Protein AF-A0A9N9JYK5-F1 (afdb_monomer_lite)

pLDDT: mean 7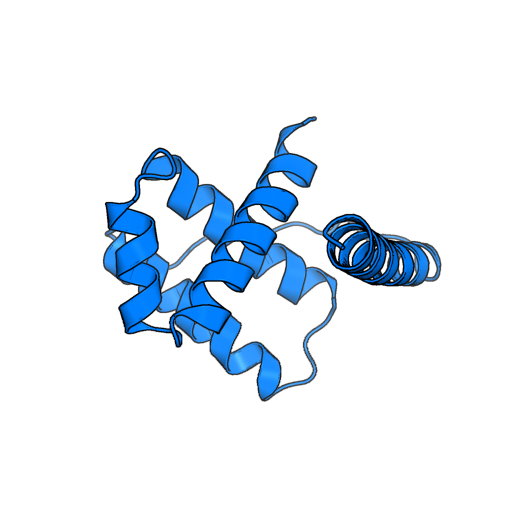1.63, std 19.26, range [36.34, 93.19]

Organism: NCBI:txid60492

Structure (mmCIF, N/CA/C/O backbone):
data_AF-A0A9N9JYK5-F1
#
_entry.id   AF-A0A9N9JYK5-F1
#
loop_
_atom_site.group_PDB
_atom_site.id
_atom_site.type_symbol
_atom_site.label_atom_id
_atom_site.label_alt_id
_atom_site.label_comp_id
_atom_s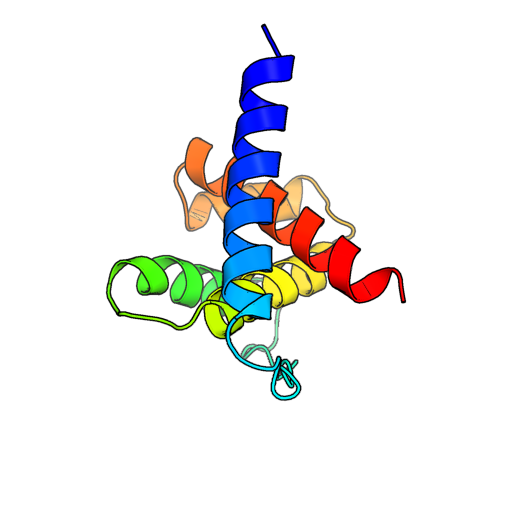ite.label_asym_id
_atom_site.label_entity_id
_atom_site.label_seq_id
_atom_site.pdbx_PDB_ins_code
_atom_site.Cartn_x
_atom_site.Cartn_y
_atom_site.Cartn_z
_atom_site.occupancy
_atom_site.B_iso_or_equiv
_atom_site.auth_seq_id
_atom_site.auth_comp_id
_atom_site.auth_asym_id
_atom_site.auth_atom_id
_atom_site.pdbx_PDB_model_num
ATOM 1 N N . GLN A 1 1 ? 15.977 22.522 1.283 1.00 42.31 1 GLN A N 1
ATOM 2 C CA . GLN A 1 1 ? 16.199 21.188 1.903 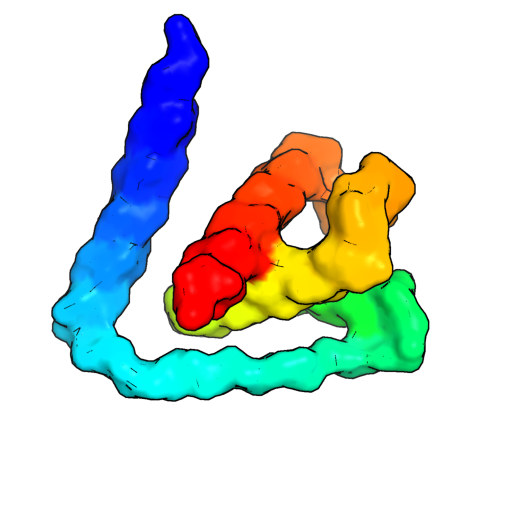1.00 42.31 1 GLN A CA 1
ATOM 3 C C . GLN A 1 1 ? 15.177 20.125 1.464 1.00 42.31 1 GLN A C 1
ATOM 5 O O . GLN A 1 1 ? 15.444 18.948 1.650 1.00 42.31 1 GLN A O 1
ATOM 10 N N . SER A 1 2 ? 14.064 20.498 0.821 1.00 44.69 2 SER A N 1
ATOM 11 C CA . SER A 1 2 ? 12.994 19.595 0.347 1.00 44.69 2 SER A CA 1
ATOM 12 C C . SER A 1 2 ? 13.225 18.991 -1.050 1.00 44.69 2 SER A C 1
ATOM 14 O O . SER A 1 2 ? 12.604 17.991 -1.398 1.00 44.69 2 SER A O 1
ATOM 16 N N . GLU A 1 3 ? 14.116 19.580 -1.853 1.00 40.03 3 GLU A N 1
ATOM 17 C CA . GLU A 1 3 ? 14.401 19.139 -3.230 1.00 40.03 3 GLU A CA 1
ATOM 18 C C . GLU A 1 3 ? 15.177 17.813 -3.281 1.00 40.03 3 GLU A C 1
ATOM 20 O O . GLU A 1 3 ? 15.020 17.041 -4.219 1.00 40.03 3 GLU A O 1
ATOM 25 N N . ASN A 1 4 ? 15.929 17.476 -2.228 1.00 50.72 4 ASN A N 1
ATOM 26 C CA . ASN A 1 4 ? 16.810 16.303 -2.208 1.00 50.72 4 ASN A CA 1
ATOM 27 C C . ASN A 1 4 ? 16.042 14.969 -2.041 1.00 50.72 4 ASN A C 1
ATOM 29 O O . ASN A 1 4 ? 16.388 13.962 -2.652 1.00 50.72 4 ASN A O 1
ATOM 33 N N . GLU A 1 5 ? 14.934 14.962 -1.286 1.00 40.03 5 GLU A N 1
ATOM 34 C CA . GLU A 1 5 ? 14.089 13.764 -1.117 1.00 40.03 5 GLU A CA 1
ATOM 35 C C . GLU A 1 5 ? 13.211 13.488 -2.347 1.00 40.03 5 GLU A C 1
ATOM 37 O O . GLU A 1 5 ? 12.985 12.334 -2.717 1.00 40.03 5 GLU A O 1
ATOM 42 N N . ALA A 1 6 ? 12.717 14.542 -3.006 1.00 38.72 6 ALA A N 1
ATOM 43 C CA . ALA A 1 6 ? 11.951 14.414 -4.242 1.00 38.72 6 ALA A CA 1
ATOM 44 C C . ALA A 1 6 ? 12.837 13.910 -5.391 1.00 38.72 6 ALA A C 1
ATOM 46 O O . ALA A 1 6 ? 12.422 12.998 -6.107 1.00 38.72 6 ALA A O 1
ATOM 47 N N . GLN A 1 7 ? 14.072 14.417 -5.491 1.00 42.06 7 GLN A N 1
ATOM 48 C CA . GLN A 1 7 ? 15.067 13.957 -6.460 1.00 42.06 7 GLN A CA 1
ATOM 49 C C . GLN A 1 7 ? 15.512 12.511 -6.188 1.00 42.06 7 GLN A C 1
ATOM 51 O O . GLN A 1 7 ? 15.646 11.731 -7.123 1.00 42.06 7 GLN A O 1
ATOM 56 N N . GLN A 1 8 ? 15.664 12.104 -4.920 1.00 42.22 8 GLN A N 1
ATOM 57 C CA . GLN A 1 8 ? 15.975 10.713 -4.560 1.00 42.22 8 GLN A CA 1
ATOM 58 C C . GLN A 1 8 ? 14.853 9.738 -4.923 1.00 42.22 8 GLN A C 1
ATOM 60 O O . GLN A 1 8 ? 15.126 8.653 -5.429 1.00 42.22 8 GLN A O 1
ATOM 65 N N . ILE A 1 9 ? 13.586 10.101 -4.697 1.00 45.06 9 ILE A N 1
ATOM 66 C CA . ILE A 1 9 ? 12.464 9.239 -5.094 1.00 45.06 9 ILE A CA 1
ATOM 67 C C . ILE A 1 9 ? 12.311 9.216 -6.621 1.00 45.06 9 ILE A C 1
ATOM 69 O O . ILE A 1 9 ? 11.991 8.167 -7.170 1.00 45.06 9 ILE A O 1
ATOM 73 N N . HIS A 1 10 ? 12.568 10.336 -7.302 1.00 44.31 10 HIS A N 1
ATOM 74 C CA . HIS A 1 10 ? 12.587 10.406 -8.763 1.00 44.31 10 HIS A CA 1
ATOM 75 C C . HIS A 1 10 ? 13.693 9.516 -9.348 1.00 44.31 10 HIS A C 1
ATOM 77 O O . HIS A 1 10 ? 13.409 8.704 -10.217 1.00 44.31 10 HIS A O 1
ATOM 83 N N . ASN A 1 11 ? 14.907 9.558 -8.793 1.00 48.97 11 ASN A N 1
ATOM 84 C CA . ASN A 1 11 ? 16.019 8.704 -9.217 1.00 48.97 11 ASN A CA 1
ATOM 85 C C . ASN A 1 11 ? 15.773 7.221 -8.907 1.00 48.97 11 ASN A C 1
ATOM 87 O O . ASN A 1 11 ? 16.081 6.371 -9.735 1.00 48.97 11 ASN A O 1
ATOM 91 N N . ASN A 1 12 ? 15.160 6.896 -7.765 1.00 50.53 12 ASN A N 1
ATOM 92 C CA . ASN A 1 12 ? 14.830 5.510 -7.422 1.00 50.53 12 ASN A CA 1
ATOM 93 C C . ASN A 1 12 ? 13.711 4.936 -8.304 1.00 50.53 12 ASN A C 1
ATOM 95 O O . ASN A 1 12 ? 13.761 3.760 -8.639 1.00 50.53 12 ASN A O 1
ATOM 99 N N . LEU A 1 13 ? 12.722 5.746 -8.700 1.00 55.12 13 LEU A N 1
ATOM 100 C CA . LEU A 1 13 ? 11.676 5.335 -9.643 1.00 55.12 13 LEU A CA 1
ATOM 101 C C . LEU A 1 13 ? 12.211 5.275 -11.089 1.00 55.12 13 LEU A C 1
ATOM 103 O O . LEU A 1 13 ? 11.806 4.410 -11.852 1.00 55.12 13 LEU A O 1
ATOM 107 N N . TYR A 1 14 ? 13.146 6.156 -11.451 1.00 47.78 14 TYR A N 1
ATOM 108 C CA . TYR A 1 14 ? 13.792 6.215 -12.766 1.00 47.78 14 TYR A CA 1
ATOM 109 C C . TYR A 1 14 ? 14.754 5.041 -13.009 1.00 47.78 14 TYR A C 1
ATOM 111 O O . TYR A 1 14 ? 14.680 4.410 -14.057 1.00 47.78 14 TYR A O 1
ATOM 119 N N . ILE A 1 15 ? 15.580 4.665 -12.023 1.00 49.25 15 ILE A N 1
ATOM 120 C CA . ILE A 1 15 ? 16.394 3.432 -12.070 1.00 49.25 15 ILE A CA 1
ATOM 121 C C . ILE A 1 15 ? 15.487 2.198 -12.209 1.00 49.25 15 ILE A C 1
ATOM 123 O O . ILE A 1 15 ? 15.789 1.282 -12.965 1.00 49.25 15 ILE A O 1
ATOM 127 N N . TYR A 1 16 ? 14.336 2.209 -11.536 1.00 49.59 16 TYR A N 1
ATOM 128 C CA . TYR A 1 16 ? 13.359 1.123 -11.575 1.00 49.59 16 TYR A CA 1
ATOM 129 C C . TYR A 1 16 ? 12.630 0.992 -12.923 1.00 49.59 16 TYR A C 1
ATOM 131 O O . TYR A 1 16 ? 12.318 -0.117 -13.346 1.00 49.59 16 TYR A O 1
ATOM 139 N N . LEU A 1 17 ? 12.379 2.113 -13.607 1.00 48.50 17 LEU A N 1
ATOM 140 C CA . LEU A 1 17 ? 11.815 2.152 -14.961 1.00 48.50 17 LEU A CA 1
ATOM 141 C C . LEU A 1 17 ? 12.860 1.809 -16.037 1.00 48.50 17 LEU A C 1
ATOM 143 O O . LEU A 1 17 ? 12.514 1.174 -17.024 1.00 48.50 17 LEU A O 1
ATOM 147 N N . LEU A 1 18 ? 14.135 2.149 -15.830 1.00 45.84 18 LEU A N 1
ATOM 148 C CA . LEU A 1 18 ? 15.223 1.783 -16.746 1.00 45.84 18 LEU A CA 1
ATOM 149 C C . LEU A 1 18 ? 15.595 0.293 -16.691 1.00 45.84 18 LEU A C 1
ATOM 151 O O . LEU A 1 18 ? 15.946 -0.277 -17.721 1.00 45.84 18 LEU A O 1
ATOM 155 N N . ASP A 1 19 ? 15.489 -0.357 -15.529 1.00 40.56 19 ASP A N 1
ATOM 156 C CA . ASP A 1 19 ? 15.596 -1.824 -15.444 1.00 40.56 19 ASP A CA 1
ATOM 157 C C . ASP A 1 19 ? 14.393 -2.521 -16.108 1.00 40.56 19 ASP A C 1
ATOM 159 O O . ASP A 1 19 ? 14.550 -3.603 -16.669 1.00 40.56 19 ASP A O 1
ATOM 163 N N . LEU A 1 20 ? 13.209 -1.890 -16.103 1.00 42.41 20 LEU A N 1
ATOM 164 C CA . LEU A 1 20 ? 12.021 -2.354 -16.837 1.00 42.41 20 LEU A CA 1
ATOM 165 C C . LEU A 1 20 ? 12.146 -2.198 -18.367 1.00 42.41 20 LEU A C 1
ATOM 167 O O . LEU A 1 20 ? 11.458 -2.915 -19.082 1.00 42.41 20 LEU A O 1
ATOM 171 N N . ASP A 1 21 ? 13.008 -1.307 -18.868 1.00 40.19 21 ASP A N 1
ATOM 172 C CA . ASP A 1 21 ? 13.293 -1.127 -20.306 1.00 40.19 21 ASP A CA 1
ATOM 173 C C . ASP A 1 21 ? 14.375 -2.094 -20.836 1.00 40.19 21 ASP A C 1
ATOM 175 O O . ASP A 1 21 ? 14.555 -2.225 -22.048 1.00 40.19 21 ASP A O 1
ATOM 179 N N . ARG A 1 22 ? 15.118 -2.785 -19.955 1.00 43.62 22 ARG A N 1
ATOM 180 C CA . A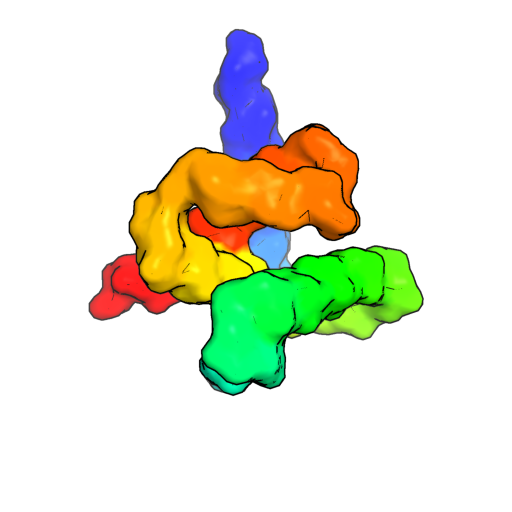RG A 1 22 ? 16.171 -3.749 -20.345 1.00 43.62 22 ARG A CA 1
ATOM 181 C C . ARG A 1 22 ? 15.666 -5.166 -20.613 1.00 43.62 22 ARG A C 1
ATOM 183 O O . ARG A 1 22 ? 16.381 -5.948 -21.234 1.00 43.62 22 ARG A O 1
ATOM 190 N N . GLU A 1 23 ? 14.440 -5.479 -20.219 1.00 37.34 23 GLU A N 1
ATOM 191 C CA . GLU A 1 23 ? 13.715 -6.669 -20.655 1.00 37.34 23 GLU A CA 1
ATOM 192 C C . GLU A 1 23 ? 12.341 -6.207 -21.131 1.00 37.34 23 GLU A C 1
ATOM 194 O O . GLU A 1 23 ? 11.633 -5.561 -20.367 1.00 37.34 23 GLU A O 1
ATOM 199 N N . GLU A 1 24 ? 11.979 -6.499 -22.388 1.00 36.34 24 GLU A N 1
ATOM 200 C CA . GLU A 1 24 ? 10.688 -6.121 -22.981 1.00 36.34 24 GLU A CA 1
ATOM 201 C C . GLU A 1 24 ? 9.549 -6.217 -21.953 1.00 36.34 24 GLU A C 1
ATOM 203 O O . GLU A 1 24 ? 9.373 -7.292 -21.359 1.00 36.34 24 GLU A O 1
ATOM 208 N N . PRO A 1 25 ? 8.751 -5.148 -21.742 1.00 42.03 25 PRO A N 1
ATOM 209 C CA . PRO A 1 25 ? 7.628 -5.182 -20.825 1.00 42.03 25 PRO A CA 1
ATOM 210 C C . PRO A 1 25 ? 6.573 -6.111 -21.421 1.00 42.03 25 PRO A C 1
ATOM 212 O O . PRO A 1 25 ? 5.642 -5.691 -22.108 1.00 42.03 25 PRO A O 1
ATOM 215 N N . LYS A 1 26 ? 6.722 -7.413 -21.173 1.00 38.59 26 LYS A N 1
ATOM 216 C CA . LYS A 1 26 ? 5.689 -8.408 -21.420 1.00 38.59 26 LYS A CA 1
ATOM 217 C C . LYS A 1 26 ? 4.488 -7.949 -20.622 1.00 38.59 26 LYS A C 1
ATOM 219 O O . LYS A 1 26 ? 4.526 -8.044 -19.400 1.00 38.59 26 LYS A O 1
ATOM 224 N N . ASN A 1 27 ? 3.494 -7.401 -21.331 1.00 40.09 27 ASN A N 1
ATOM 225 C CA . ASN A 1 27 ? 2.147 -7.062 -20.875 1.00 40.09 27 ASN A CA 1
ATOM 226 C C . ASN A 1 27 ? 1.947 -7.384 -19.394 1.00 40.09 27 ASN A C 1
ATOM 228 O O . ASN A 1 27 ? 1.539 -8.502 -19.061 1.00 40.09 27 ASN A O 1
ATOM 232 N N . ILE A 1 28 ? 2.283 -6.435 -18.508 1.00 46.94 28 ILE A N 1
ATOM 233 C CA . ILE A 1 28 ? 2.008 -6.598 -17.082 1.00 46.94 28 ILE A CA 1
ATOM 234 C C . ILE A 1 28 ? 0.489 -6.562 -16.964 1.00 46.94 28 ILE A C 1
ATOM 236 O O . ILE A 1 28 ? -0.135 -5.506 -16.883 1.00 46.94 28 ILE A O 1
ATOM 240 N N . THR A 1 29 ? -0.111 -7.743 -17.047 1.00 44.81 29 THR A N 1
ATOM 241 C CA . THR A 1 29 ? -1.539 -7.936 -16.878 1.00 44.81 29 THR A CA 1
ATOM 242 C C . THR A 1 29 ? -1.768 -7.903 -15.381 1.00 44.81 29 THR A C 1
ATOM 244 O O . THR A 1 29 ? -1.608 -8.910 -14.694 1.00 44.81 29 THR A O 1
ATOM 247 N N . LEU A 1 30 ? -2.051 -6.709 -14.867 1.00 54.78 30 LEU A N 1
ATOM 248 C CA . LEU A 1 30 ? -2.362 -6.506 -13.461 1.00 54.78 30 LEU A CA 1
ATOM 249 C C . LEU A 1 30 ? -3.650 -7.274 -13.159 1.00 54.78 30 LEU A C 1
ATOM 251 O O . LEU A 1 30 ? -4.718 -6.934 -13.669 1.00 54.78 30 LEU A O 1
ATOM 255 N N . ASN A 1 31 ? -3.565 -8.332 -12.355 1.00 58.97 31 ASN A N 1
ATOM 256 C CA . ASN A 1 31 ? -4.749 -9.085 -11.968 1.00 58.97 31 ASN A CA 1
ATOM 257 C C . ASN A 1 31 ? -5.555 -8.240 -10.980 1.00 58.97 31 ASN A C 1
ATOM 259 O O . ASN A 1 31 ? -5.231 -8.224 -9.808 1.00 58.97 31 ASN A O 1
ATOM 263 N N . LEU A 1 32 ? -6.612 -7.555 -11.408 1.00 62.06 32 LEU A N 1
ATOM 264 C CA . LEU A 1 32 ? -7.348 -6.588 -10.576 1.00 62.06 32 LEU A CA 1
ATOM 265 C C . LEU A 1 32 ? -8.085 -7.191 -9.365 1.00 62.06 32 LEU A C 1
ATOM 267 O O . LEU A 1 32 ? -8.648 -6.453 -8.556 1.00 62.06 32 LEU A O 1
ATOM 271 N N . TYR A 1 33 ? -8.092 -8.515 -9.207 1.00 75.69 33 TYR A N 1
ATOM 272 C CA . TYR A 1 33 ? -8.761 -9.149 -8.083 1.00 75.69 33 TYR A CA 1
ATOM 273 C C . TYR A 1 33 ? -8.016 -8.902 -6.762 1.00 75.69 33 TYR A C 1
ATOM 275 O O . TYR A 1 33 ? -6.835 -9.233 -6.604 1.00 75.69 33 TYR A O 1
ATOM 283 N N . ILE A 1 34 ? -8.743 -8.341 -5.794 1.00 78.75 34 ILE A N 1
ATOM 284 C CA . ILE A 1 34 ? -8.328 -8.226 -4.398 1.00 78.75 34 ILE A CA 1
ATOM 285 C C . ILE A 1 34 ? -9.282 -9.098 -3.570 1.00 78.75 34 ILE A C 1
ATOM 287 O O . ILE A 1 34 ? -10.467 -8.764 -3.491 1.00 78.75 34 ILE A O 1
ATOM 291 N N . PRO A 1 35 ? -8.792 -10.183 -2.946 1.00 78.62 35 PRO A N 1
ATOM 292 C CA . PRO A 1 35 ? -9.597 -11.012 -2.056 1.00 78.62 35 PRO A CA 1
ATOM 293 C C . PRO A 1 35 ? -10.196 -10.215 -0.889 1.00 78.62 35 PRO A C 1
ATOM 295 O O . PRO A 1 35 ? -9.508 -9.394 -0.278 1.00 78.62 35 PRO A O 1
ATOM 298 N N . GLY A 1 36 ? -11.453 -10.512 -0.554 1.00 80.50 36 GLY A N 1
ATOM 299 C CA . GLY A 1 36 ? -12.184 -9.927 0.572 1.00 80.50 36 GLY A CA 1
ATOM 300 C C . GLY A 1 36 ? -13.487 -9.251 0.148 1.00 80.50 36 GLY A C 1
ATOM 301 O O . GLY A 1 36 ? -13.594 -8.731 -0.964 1.00 80.50 36 GLY A O 1
ATOM 302 N N . ASP A 1 37 ? -14.459 -9.233 1.054 1.00 83.56 37 ASP A N 1
ATOM 303 C CA . ASP A 1 37 ? -15.808 -8.722 0.773 1.00 83.56 37 ASP A CA 1
ATOM 304 C C . ASP A 1 37 ? -15.928 -7.227 1.085 1.00 83.56 37 ASP A C 1
ATOM 306 O O . ASP A 1 37 ? -16.541 -6.462 0.339 1.00 83.56 37 ASP A O 1
ATOM 310 N N . ASP A 1 38 ? -15.268 -6.789 2.159 1.00 89.56 38 ASP A N 1
ATOM 311 C CA . ASP A 1 38 ? -15.283 -5.408 2.632 1.00 89.56 38 ASP A CA 1
ATOM 312 C C . ASP A 1 38 ? -13.919 -4.712 2.486 1.00 89.56 38 ASP A C 1
ATOM 314 O O . ASP A 1 38 ? -12.880 -5.324 2.214 1.00 89.56 38 ASP A O 1
ATOM 318 N N . PHE A 1 39 ? -13.922 -3.388 2.664 1.00 89.56 39 PHE A N 1
ATOM 319 C CA . PHE A 1 39 ? -12.716 -2.564 2.570 1.00 89.56 39 PHE A CA 1
ATOM 320 C C . PHE A 1 39 ? -11.594 -3.045 3.500 1.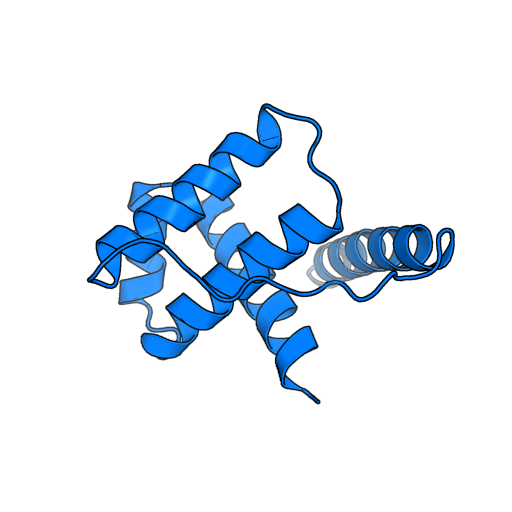00 89.56 39 PHE A C 1
ATOM 322 O O . PHE A 1 39 ? -10.437 -3.086 3.084 1.00 89.56 39 PHE A O 1
ATOM 329 N N . LYS A 1 40 ? -11.912 -3.421 4.744 1.00 90.62 40 LYS A N 1
ATOM 330 C CA . LYS A 1 40 ? -10.907 -3.811 5.739 1.00 90.62 40 LYS A CA 1
ATOM 331 C C . LYS A 1 40 ? -10.276 -5.151 5.391 1.00 90.62 40 LYS A C 1
ATOM 333 O O . LYS A 1 40 ? -9.064 -5.287 5.524 1.00 90.62 40 LYS A O 1
ATOM 338 N N . GLN A 1 41 ? -11.054 -6.111 4.900 1.00 92.44 41 GLN A N 1
ATOM 339 C CA . GLN A 1 41 ? -10.535 -7.398 4.435 1.00 92.44 41 GLN A CA 1
ATOM 340 C C . GLN A 1 41 ? -9.606 -7.225 3.230 1.00 92.44 41 GLN A C 1
ATOM 342 O O . GLN A 1 41 ? -8.481 -7.730 3.240 1.00 92.44 41 GLN A O 1
ATOM 347 N N . LYS A 1 42 ? -10.031 -6.436 2.235 1.00 92.38 42 LYS A N 1
ATOM 348 C CA . LYS A 1 42 ? -9.214 -6.107 1.058 1.00 92.38 42 LYS A CA 1
ATOM 349 C C . LYS A 1 42 ? -7.925 -5.388 1.454 1.00 92.38 42 LYS A C 1
ATOM 351 O O . LYS A 1 42 ? -6.844 -5.729 0.972 1.00 92.38 42 LYS A O 1
ATOM 356 N N . LEU A 1 43 ? -8.018 -4.433 2.380 1.00 92.69 43 LEU A N 1
ATOM 357 C CA . LEU A 1 43 ? -6.869 -3.691 2.893 1.00 92.69 43 LEU A CA 1
ATOM 358 C C . LEU A 1 43 ? -5.904 -4.612 3.645 1.00 92.69 43 LEU A C 1
ATOM 360 O O . LEU A 1 43 ? -4.700 -4.563 3.398 1.00 92.69 43 LEU A O 1
ATOM 364 N N . ALA A 1 44 ? -6.421 -5.479 4.517 1.00 91.50 44 ALA A N 1
ATOM 365 C CA . ALA A 1 44 ? -5.628 -6.454 5.257 1.00 91.50 44 ALA A CA 1
ATOM 366 C C . ALA A 1 44 ? -4.862 -7.385 4.316 1.00 91.50 44 ALA A C 1
ATOM 368 O O . ALA A 1 44 ? -3.672 -7.627 4.526 1.00 91.50 44 ALA A O 1
ATOM 369 N N . HIS A 1 45 ? -5.521 -7.859 3.257 1.00 90.50 45 HIS A N 1
ATOM 370 C CA . HIS A 1 45 ? -4.909 -8.729 2.264 1.00 90.50 45 HIS A CA 1
ATOM 371 C C . HIS A 1 45 ? -3.734 -8.042 1.552 1.00 90.50 45 HIS A C 1
ATOM 373 O O . HIS A 1 45 ? -2.614 -8.560 1.558 1.00 90.50 45 HIS A O 1
ATOM 379 N N . ILE A 1 46 ? -3.951 -6.843 1.000 1.00 89.44 46 ILE A N 1
ATOM 380 C CA . ILE A 1 46 ? -2.911 -6.100 0.273 1.00 89.44 46 ILE A CA 1
ATOM 381 C C . ILE A 1 46 ? -1.762 -5.689 1.202 1.00 89.44 46 ILE A C 1
ATOM 383 O O . ILE A 1 46 ? -0.593 -5.866 0.862 1.00 89.44 46 ILE A O 1
ATOM 387 N N . CYS A 1 47 ? -2.063 -5.172 2.395 1.00 89.38 47 CYS A N 1
ATOM 388 C CA . CYS A 1 47 ? -1.044 -4.779 3.370 1.00 89.38 47 CYS A CA 1
ATOM 389 C C . CYS A 1 47 ? -0.226 -5.983 3.863 1.00 89.38 47 CYS A C 1
ATOM 391 O O . CYS A 1 47 ? 0.993 -5.878 4.045 1.00 89.38 47 CYS A O 1
ATOM 393 N N . GLY A 1 48 ? -0.877 -7.138 4.033 1.00 86.12 48 GLY A N 1
ATOM 394 C CA . GLY A 1 48 ? -0.223 -8.412 4.311 1.00 86.12 48 GLY A CA 1
ATOM 395 C C . GLY A 1 48 ? 0.756 -8.794 3.204 1.00 86.12 48 GLY A C 1
ATOM 396 O O . GLY A 1 48 ? 1.931 -9.034 3.489 1.00 86.12 48 GLY A O 1
ATOM 397 N N . ALA A 1 49 ? 0.317 -8.751 1.944 1.00 85.38 49 ALA A N 1
ATOM 398 C CA . ALA A 1 49 ? 1.161 -9.028 0.784 1.00 85.38 49 ALA A CA 1
ATOM 399 C C . ALA A 1 49 ? 2.358 -8.060 0.692 1.00 85.38 49 ALA A C 1
ATOM 401 O O . ALA A 1 49 ? 3.498 -8.508 0.581 1.00 85.38 49 ALA A O 1
ATOM 402 N N . ILE A 1 50 ? 2.143 -6.749 0.865 1.00 83.81 50 ILE A N 1
ATOM 403 C CA . ILE A 1 50 ? 3.215 -5.734 0.880 1.00 83.81 50 ILE A CA 1
ATOM 404 C C . ILE A 1 50 ? 4.246 -6.015 1.982 1.00 83.81 50 ILE A C 1
ATOM 406 O O . ILE A 1 50 ? 5.449 -5.828 1.789 1.00 83.81 50 ILE A O 1
ATOM 410 N N . THR A 1 51 ? 3.805 -6.484 3.148 1.00 80.69 51 THR A N 1
ATOM 411 C CA . THR A 1 51 ? 4.710 -6.837 4.252 1.00 80.69 51 THR A CA 1
ATOM 412 C C . THR A 1 51 ? 5.544 -8.079 3.931 1.00 80.69 51 THR A C 1
ATOM 414 O O . THR A 1 51 ? 6.692 -8.181 4.366 1.00 80.69 51 THR A O 1
ATOM 417 N N . GLN A 1 52 ? 5.003 -9.003 3.137 1.00 74.81 52 GLN A N 1
ATOM 418 C CA . GLN A 1 52 ? 5.695 -10.214 2.698 1.00 74.81 52 GLN A CA 1
ATOM 419 C C . GLN A 1 52 ? 6.686 -9.976 1.549 1.00 74.81 52 GLN A C 1
ATOM 421 O O . GLN A 1 52 ? 7.594 -10.792 1.386 1.00 74.81 52 GLN A O 1
ATOM 426 N N . ILE A 1 53 ? 6.602 -8.850 0.822 1.00 69.69 53 ILE A N 1
ATOM 427 C CA . ILE A 1 53 ? 7.572 -8.479 -0.230 1.00 69.69 53 ILE A CA 1
ATOM 428 C C . ILE A 1 53 ? 9.007 -8.483 0.311 1.00 69.69 53 ILE A C 1
ATOM 430 O O . ILE A 1 53 ? 9.913 -8.964 -0.354 1.00 69.69 53 ILE A O 1
ATOM 434 N N . GLN A 1 54 ? 9.224 -8.026 1.550 1.00 53.94 54 GLN A N 1
ATOM 435 C CA . GLN A 1 54 ? 10.561 -7.996 2.163 1.00 53.94 54 GLN A CA 1
ATOM 436 C C . GLN A 1 54 ? 11.130 -9.389 2.486 1.00 53.94 54 GLN A C 1
ATOM 438 O O . GLN A 1 54 ? 12.307 -9.498 2.814 1.00 53.94 54 GLN A O 1
ATOM 443 N N . LYS A 1 55 ? 10.312 -10.448 2.425 1.00 50.38 55 LYS A N 1
ATOM 444 C CA . LYS A 1 55 ? 10.691 -11.813 2.819 1.00 50.38 55 LYS A CA 1
ATOM 445 C C . LYS A 1 55 ? 10.921 -12.764 1.642 1.00 50.38 55 LYS A C 1
ATOM 447 O O . LYS A 1 55 ? 11.414 -13.864 1.868 1.00 50.38 55 LYS A O 1
ATOM 452 N N . ARG A 1 56 ? 10.557 -12.393 0.411 1.00 50.25 56 ARG A N 1
ATOM 453 C CA . ARG A 1 56 ? 10.776 -13.220 -0.790 1.00 50.25 56 ARG A CA 1
ATOM 454 C C . ARG A 1 56 ? 11.211 -12.336 -1.958 1.00 50.25 56 ARG A C 1
ATOM 456 O O . ARG A 1 56 ? 10.773 -11.194 -2.057 1.00 50.25 56 ARG A O 1
ATOM 463 N N . THR A 1 57 ? 12.029 -12.874 -2.853 1.00 55.12 57 THR A N 1
ATOM 464 C CA . THR A 1 57 ? 12.417 -12.274 -4.138 1.00 55.12 57 THR A CA 1
ATOM 465 C C . THR A 1 57 ? 11.194 -12.139 -5.053 1.00 55.12 57 THR A C 1
ATOM 467 O O . THR A 1 57 ? 10.883 -13.031 -5.834 1.00 55.12 57 THR A O 1
ATOM 470 N N . HIS A 1 58 ? 10.448 -11.041 -4.917 1.00 59.72 58 HIS A N 1
ATOM 471 C CA . HIS A 1 58 ? 9.338 -10.711 -5.814 1.00 59.72 58 HIS A CA 1
ATOM 472 C C . HIS A 1 58 ? 9.849 -9.904 -7.010 1.00 59.72 58 HIS A C 1
ATOM 474 O O . HIS A 1 58 ? 10.757 -9.087 -6.862 1.00 59.72 58 HIS A O 1
ATOM 480 N N . SER A 1 59 ? 9.243 -10.106 -8.183 1.00 68.44 59 SER A N 1
ATOM 481 C CA . SER A 1 59 ? 9.538 -9.304 -9.371 1.00 68.44 59 SER A CA 1
ATOM 482 C C . SER A 1 59 ? 9.048 -7.865 -9.206 1.00 68.44 59 SER A C 1
ATOM 484 O O . SER A 1 59 ? 8.053 -7.604 -8.520 1.00 68.44 59 SER A O 1
ATOM 486 N N . ASN A 1 60 ? 9.706 -6.932 -9.896 1.00 70.19 60 ASN A N 1
ATOM 487 C CA . ASN A 1 60 ? 9.331 -5.520 -9.892 1.00 70.19 60 ASN A CA 1
ATOM 488 C C . ASN A 1 60 ? 7.855 -5.305 -10.292 1.00 70.19 60 ASN A C 1
ATOM 490 O O . ASN A 1 60 ? 7.123 -4.571 -9.629 1.00 70.19 60 ASN A O 1
ATOM 494 N N . GLY A 1 61 ? 7.367 -6.048 -11.289 1.00 71.06 61 GLY A N 1
ATOM 495 C CA . GLY A 1 61 ? 5.954 -6.020 -11.685 1.00 71.06 61 GLY A CA 1
ATOM 496 C C . GLY A 1 61 ? 4.984 -6.392 -10.554 1.00 71.06 61 GLY A C 1
ATOM 497 O O . GLY A 1 61 ? 3.971 -5.723 -10.377 1.00 71.06 61 GLY A O 1
ATOM 498 N N . THR A 1 62 ? 5.322 -7.384 -9.722 1.00 74.75 62 THR A N 1
ATOM 499 C CA . THR A 1 62 ? 4.466 -7.805 -8.593 1.00 74.75 62 THR A CA 1
ATOM 500 C C . THR A 1 62 ? 4.385 -6.727 -7.512 1.00 74.75 62 THR A C 1
ATOM 502 O O . THR A 1 62 ? 3.332 -6.489 -6.921 1.00 74.75 62 THR A O 1
ATOM 505 N N . ILE A 1 63 ? 5.504 -6.046 -7.250 1.00 77.31 63 ILE A N 1
ATOM 506 C CA . ILE A 1 63 ? 5.554 -4.938 -6.291 1.00 77.31 63 ILE A CA 1
ATOM 507 C C . ILE A 1 63 ? 4.670 -3.791 -6.787 1.00 77.31 63 ILE A C 1
ATOM 509 O O . ILE A 1 63 ? 3.855 -3.268 -6.024 1.00 77.31 63 ILE A O 1
ATOM 513 N N . LEU A 1 64 ? 4.792 -3.433 -8.068 1.00 78.31 64 LEU A N 1
ATOM 514 C CA . LEU A 1 64 ? 3.954 -2.413 -8.696 1.00 78.31 64 LEU A CA 1
ATOM 515 C C . LEU A 1 64 ? 2.472 -2.774 -8.637 1.00 78.31 64 LEU A C 1
ATOM 517 O O . LEU A 1 64 ? 1.666 -1.927 -8.262 1.00 78.31 64 LEU A O 1
ATOM 521 N N . GLU A 1 65 ? 2.116 -4.021 -8.932 1.00 82.69 65 GLU A N 1
ATOM 522 C CA . GLU A 1 65 ? 0.732 -4.485 -8.884 1.00 82.69 65 GLU A CA 1
ATOM 523 C C . GLU A 1 65 ? 0.113 -4.311 -7.498 1.00 82.69 65 GLU A C 1
ATOM 525 O O . GLU A 1 65 ? -1.001 -3.803 -7.373 1.00 82.69 65 GLU A O 1
ATOM 530 N N . LEU A 1 66 ? 0.841 -4.666 -6.441 1.00 86.06 66 LEU A N 1
ATOM 531 C CA . LEU A 1 66 ? 0.350 -4.525 -5.072 1.00 86.06 66 LEU A CA 1
ATOM 532 C C . LEU A 1 66 ? 0.125 -3.060 -4.685 1.00 86.06 66 LEU A C 1
ATOM 534 O O . LEU A 1 66 ? -0.882 -2.739 -4.051 1.00 86.06 66 LEU A O 1
ATOM 538 N N . PHE A 1 67 ? 1.024 -2.159 -5.085 1.00 87.81 67 PHE A N 1
ATOM 539 C CA . PHE A 1 67 ? 0.841 -0.729 -4.835 1.00 87.81 67 PHE A CA 1
ATOM 540 C C . PHE A 1 67 ? -0.258 -0.112 -5.700 1.00 87.81 67 PHE A C 1
ATOM 542 O O . PHE A 1 67 ? -0.979 0.757 -5.213 1.00 87.81 67 PHE A O 1
ATOM 549 N N . PHE A 1 68 ? -0.431 -0.577 -6.936 1.00 86.38 68 PHE A N 1
ATOM 550 C CA . PHE A 1 68 ? -1.539 -0.168 -7.791 1.00 86.38 68 PHE A CA 1
ATOM 551 C C . PHE A 1 68 ? -2.885 -0.576 -7.182 1.00 86.38 68 PHE A C 1
ATOM 553 O O . PHE A 1 68 ? -3.739 0.279 -6.959 1.00 86.38 68 PHE A O 1
ATOM 560 N N . LYS A 1 69 ? -3.030 -1.852 -6.801 1.00 88.81 69 LYS A N 1
ATOM 561 C CA . LYS A 1 69 ? -4.213 -2.389 -6.109 1.00 88.81 69 LYS A CA 1
ATOM 562 C C . LYS A 1 69 ? -4.526 -1.638 -4.826 1.00 88.81 69 LYS A C 1
ATOM 564 O O . LYS A 1 69 ? -5.682 -1.322 -4.555 1.00 88.81 69 LYS A O 1
ATOM 569 N N . LEU A 1 70 ? -3.495 -1.336 -4.034 1.00 91.56 70 LEU A N 1
ATOM 570 C CA . LEU A 1 70 ? -3.670 -0.526 -2.836 1.00 91.56 70 LEU A CA 1
ATOM 571 C C . LEU A 1 70 ? -4.225 0.853 -3.189 1.00 91.56 70 LEU A C 1
ATOM 573 O O . LEU A 1 70 ? -5.133 1.335 -2.521 1.00 91.56 70 LEU A O 1
ATOM 577 N N . GLY A 1 71 ? -3.694 1.483 -4.234 1.00 91.50 71 GLY A N 1
ATOM 578 C CA . GLY A 1 71 ? -4.164 2.785 -4.676 1.00 91.50 71 GLY A CA 1
ATOM 579 C C . GLY A 1 71 ? -5.609 2.765 -5.166 1.00 91.50 71 GLY A C 1
ATOM 580 O O . GLY A 1 71 ? -6.375 3.627 -4.752 1.00 91.50 71 GLY A O 1
ATOM 581 N N . GLN A 1 72 ? -6.016 1.745 -5.927 1.00 90.56 72 GLN A N 1
ATOM 582 C CA . GLN A 1 72 ? -7.414 1.571 -6.342 1.00 90.56 72 GLN A CA 1
ATOM 583 C C . GLN A 1 72 ? -8.332 1.424 -5.127 1.00 90.56 72 GLN A C 1
ATOM 585 O O . GLN A 1 72 ? -9.364 2.082 -5.025 1.00 90.56 72 GLN A O 1
ATOM 590 N N . LEU A 1 73 ? -7.939 0.596 -4.155 1.00 92.06 73 LEU A N 1
ATOM 591 C CA . LEU A 1 73 ? -8.716 0.409 -2.934 1.00 92.06 73 LEU A CA 1
ATOM 592 C C . LEU A 1 73 ? -8.844 1.718 -2.138 1.00 92.06 73 LEU A C 1
ATOM 594 O O . LEU A 1 73 ? -9.924 2.029 -1.638 1.00 92.06 73 LEU A O 1
ATOM 598 N N . LEU A 1 74 ? -7.770 2.500 -2.029 1.00 93.19 74 LEU A N 1
ATOM 599 C CA . LEU A 1 74 ? -7.788 3.800 -1.354 1.00 93.19 74 LEU A CA 1
ATOM 600 C C . LEU A 1 74 ? -8.597 4.853 -2.122 1.00 93.19 74 LEU A C 1
ATOM 602 O O . LEU A 1 74 ? -9.237 5.698 -1.492 1.00 93.19 74 LEU A O 1
ATOM 606 N N . GLU A 1 75 ? -8.629 4.781 -3.451 1.00 92.31 75 GLU A N 1
ATOM 607 C CA . GLU A 1 75 ? -9.494 5.613 -4.285 1.00 92.31 75 GLU A CA 1
ATOM 608 C C . GLU A 1 75 ? -10.977 5.336 -4.023 1.00 92.31 75 GLU A C 1
ATOM 610 O O . GLU A 1 75 ? -11.741 6.289 -3.905 1.00 92.31 75 GLU A O 1
ATOM 615 N N . THR A 1 76 ? -11.389 4.079 -3.792 1.00 91.00 76 THR A N 1
ATOM 616 C CA . THR A 1 76 ? -12.786 3.785 -3.390 1.00 91.00 76 THR A CA 1
ATOM 617 C C . THR A 1 76 ? -13.194 4.466 -2.082 1.00 91.00 76 THR A C 1
ATOM 619 O O . THR A 1 76 ? -14.377 4.671 -1.824 1.00 91.00 76 THR A O 1
ATOM 622 N N . GLN A 1 77 ? -12.217 4.832 -1.249 1.00 92.62 77 GLN A N 1
ATOM 623 C CA . GLN A 1 77 ? -12.410 5.606 -0.024 1.00 92.62 77 GLN A CA 1
ATOM 624 C C . GLN A 1 77 ? -12.101 7.092 -0.224 1.00 92.62 77 GLN A C 1
ATOM 626 O O . GLN A 1 77 ? -11.868 7.797 0.756 1.00 92.62 77 GLN A O 1
ATOM 631 N N . ASN A 1 78 ? -12.046 7.578 -1.466 1.00 92.06 78 ASN A N 1
ATOM 632 C CA . ASN A 1 78 ? -11.717 8.955 -1.838 1.00 92.06 78 ASN A CA 1
ATOM 633 C C . ASN A 1 78 ? -10.430 9.480 -1.189 1.00 92.06 78 ASN A C 1
ATOM 635 O O . ASN A 1 78 ? -10.351 10.653 -0.822 1.00 92.06 78 ASN A O 1
ATOM 639 N N . TRP A 1 79 ? -9.436 8.610 -0.977 1.00 91.12 79 TRP A N 1
ATOM 640 C CA . TRP A 1 79 ? -8.180 8.971 -0.313 1.00 91.12 79 TRP A CA 1
ATOM 641 C C . TRP A 1 79 ? -8.387 9.664 1.048 1.00 91.12 79 TRP A C 1
ATOM 643 O O . TRP A 1 79 ? -7.578 10.495 1.471 1.00 91.12 79 TRP A O 1
ATOM 653 N N . GLN A 1 80 ? -9.463 9.316 1.759 1.00 92.69 80 GLN A N 1
ATOM 654 C CA . GLN A 1 80 ? -9.822 9.964 3.015 1.00 92.69 80 GLN A CA 1
ATOM 655 C C . GLN A 1 80 ? -8.779 9.703 4.117 1.00 92.69 80 GLN A C 1
ATOM 657 O O . GLN A 1 80 ? -8.194 8.614 4.198 1.00 92.69 80 GLN A O 1
ATOM 662 N N . PRO A 1 81 ? -8.563 10.661 5.042 1.00 90.69 81 PRO A N 1
ATOM 663 C CA . PRO A 1 81 ? -7.637 10.481 6.157 1.00 90.69 81 PRO A CA 1
ATOM 664 C C . PRO A 1 81 ? -7.963 9.275 7.046 1.00 90.69 81 PRO A C 1
ATOM 666 O O . PRO A 1 81 ? -7.052 8.709 7.646 1.00 90.69 81 PRO A O 1
ATOM 669 N N . SER A 1 82 ? -9.234 8.869 7.132 1.00 90.56 82 SER A N 1
ATOM 670 C CA . SER A 1 82 ? -9.661 7.652 7.834 1.00 90.56 82 SER A CA 1
ATOM 671 C C . SER A 1 82 ? -9.034 6.398 7.218 1.00 90.56 82 SER A C 1
ATOM 673 O O . SER A 1 82 ? -8.377 5.648 7.933 1.00 90.56 82 SER A O 1
ATOM 675 N N . ALA A 1 83 ? -9.110 6.229 5.896 1.00 88.31 83 ALA A N 1
ATOM 676 C CA . ALA A 1 83 ? -8.470 5.123 5.180 1.00 88.31 83 ALA A CA 1
ATOM 677 C C . ALA A 1 83 ? -6.940 5.135 5.343 1.00 88.31 83 ALA A C 1
ATOM 679 O O . ALA A 1 83 ? -6.307 4.089 5.478 1.00 88.31 83 ALA A O 1
ATOM 680 N N . ARG A 1 84 ? -6.327 6.325 5.417 1.00 89.12 84 ARG A N 1
ATOM 681 C CA . ARG A 1 84 ? -4.897 6.451 5.736 1.00 89.12 84 ARG A CA 1
ATOM 682 C C . ARG A 1 84 ? -4.566 5.968 7.144 1.00 89.12 84 ARG A C 1
ATOM 684 O O . ARG A 1 84 ? -3.514 5.365 7.334 1.00 89.12 84 ARG A O 1
ATOM 691 N N . ARG A 1 85 ? -5.419 6.261 8.131 1.00 90.94 85 ARG A N 1
ATOM 692 C CA . ARG A 1 85 ? -5.224 5.803 9.516 1.00 90.94 85 ARG A CA 1
ATOM 693 C C . ARG A 1 85 ? -5.323 4.286 9.622 1.00 90.94 85 ARG A C 1
ATOM 695 O O . ARG A 1 85 ? -4.564 3.713 10.390 1.00 90.94 85 ARG A O 1
ATOM 702 N N . GLU A 1 86 ? -6.163 3.643 8.816 1.00 91.94 86 GLU A N 1
ATOM 703 C CA . GLU A 1 86 ? -6.263 2.175 8.778 1.00 91.94 86 GLU A CA 1
ATOM 704 C C . GLU A 1 86 ? -4.930 1.512 8.375 1.00 91.94 86 GLU A C 1
ATOM 706 O O . GLU A 1 86 ? -4.596 0.440 8.871 1.00 91.94 86 GLU A O 1
ATOM 711 N N . LEU A 1 87 ? -4.083 2.179 7.576 1.00 88.31 87 LEU A N 1
ATOM 712 C CA . LEU A 1 87 ? -2.726 1.688 7.279 1.00 88.31 87 LEU A CA 1
ATOM 713 C C . LEU A 1 87 ? -1.817 1.617 8.515 1.00 88.31 87 LEU A C 1
ATOM 715 O O . LEU A 1 87 ? -0.860 0.840 8.517 1.00 88.31 87 LEU A O 1
ATOM 719 N N . TYR A 1 88 ? -2.082 2.410 9.559 1.00 89.38 88 TYR A N 1
ATOM 720 C CA . TYR A 1 88 ? -1.297 2.382 10.798 1.00 89.38 88 TYR A CA 1
ATOM 721 C C . TYR A 1 88 ? -1.501 1.089 11.593 1.00 89.38 88 TYR A C 1
ATOM 723 O O . TYR A 1 88 ? -0.630 0.727 12.379 1.00 89.38 88 TYR A O 1
ATOM 731 N N . SER A 1 89 ? -2.586 0.354 11.336 1.00 90.12 89 SER A N 1
ATOM 732 C CA . SER A 1 89 ? -2.810 -0.981 11.898 1.00 90.12 89 SER A CA 1
ATOM 733 C C . SER A 1 89 ? -1.883 -2.045 11.294 1.00 90.12 89 SER A C 1
ATOM 735 O O . SER A 1 89 ? -1.706 -3.106 11.885 1.00 90.12 89 SER A O 1
ATOM 737 N N . TYR A 1 90 ? -1.263 -1.769 10.139 1.00 85.06 90 TYR A N 1
ATOM 738 C CA . TYR A 1 90 ? -0.400 -2.717 9.417 1.00 85.06 90 TYR A CA 1
ATOM 739 C C . TYR A 1 90 ? 1.064 -2.277 9.343 1.00 85.06 90 TYR A C 1
ATOM 741 O O . TYR A 1 90 ? 1.966 -3.103 9.198 1.00 85.06 90 TYR A O 1
ATOM 749 N N . PHE A 1 91 ? 1.326 -0.974 9.424 1.00 83.44 91 PHE A N 1
ATOM 750 C CA . PHE A 1 91 ? 2.658 -0.408 9.262 1.00 83.44 91 PHE A CA 1
ATOM 751 C C . PHE A 1 91 ? 2.947 0.648 10.324 1.00 83.44 91 PHE A C 1
ATOM 753 O O . PHE A 1 91 ? 2.061 1.381 10.755 1.00 83.44 91 PHE A O 1
ATOM 760 N N . SER A 1 92 ? 4.230 0.824 10.659 1.00 82.06 92 SER A N 1
ATOM 761 C CA . SER A 1 92 ? 4.649 1.976 11.461 1.00 82.06 92 SER A CA 1
ATOM 762 C C . SER A 1 92 ? 4.247 3.294 10.778 1.00 82.06 92 SER A C 1
ATOM 764 O O . SER A 1 92 ? 4.209 3.349 9.543 1.00 82.06 92 SER A O 1
ATOM 766 N N . PRO A 1 93 ? 4.022 4.392 11.526 1.00 81.25 93 PRO A N 1
ATOM 767 C CA . PRO A 1 93 ? 3.562 5.654 10.944 1.00 81.25 93 PRO A CA 1
ATOM 768 C C . PRO A 1 93 ? 4.431 6.135 9.776 1.00 81.25 93 PRO A C 1
ATOM 770 O O . PRO A 1 93 ? 3.921 6.528 8.729 1.00 81.25 93 PRO A O 1
ATOM 773 N N . ARG A 1 94 ? 5.764 6.036 9.897 1.00 78.25 94 ARG A N 1
ATOM 774 C CA . ARG A 1 94 ? 6.696 6.390 8.814 1.00 78.25 94 ARG A CA 1
ATOM 775 C C . ARG A 1 94 ? 6.492 5.514 7.573 1.00 78.25 94 ARG A C 1
ATOM 777 O O . ARG A 1 94 ? 6.433 6.055 6.471 1.00 78.25 94 ARG A O 1
ATOM 784 N N . LYS A 1 95 ? 6.358 4.195 7.743 1.00 79.31 95 LYS A N 1
ATOM 785 C CA . LYS A 1 95 ? 6.166 3.249 6.634 1.00 79.31 95 LYS A CA 1
ATOM 786 C C . LYS A 1 95 ? 4.794 3.424 5.981 1.00 79.31 95 LYS A C 1
ATOM 788 O O . LYS A 1 95 ? 4.737 3.509 4.761 1.00 79.31 95 LYS A O 1
ATOM 793 N N . ALA A 1 96 ? 3.728 3.605 6.756 1.00 79.25 96 ALA A N 1
ATOM 794 C CA . ALA A 1 96 ? 2.389 3.894 6.241 1.00 79.25 96 ALA A CA 1
ATOM 795 C C . ALA A 1 96 ? 2.349 5.168 5.382 1.00 79.25 96 ALA A C 1
ATOM 797 O O . ALA A 1 96 ? 1.725 5.182 4.324 1.00 79.25 96 ALA A O 1
ATOM 798 N N . ARG A 1 97 ? 3.064 6.234 5.779 1.00 82.69 97 ARG A N 1
ATOM 799 C CA . ARG A 1 97 ? 3.184 7.449 4.951 1.00 82.69 97 ARG A CA 1
ATOM 800 C C . ARG A 1 97 ? 3.852 7.175 3.603 1.00 82.69 97 ARG A C 1
ATOM 802 O O . ARG A 1 97 ? 3.427 7.752 2.607 1.00 82.69 97 ARG A O 1
ATOM 809 N N . ASN A 1 98 ? 4.873 6.325 3.571 1.00 80.94 98 ASN A N 1
ATOM 810 C CA . ASN A 1 98 ? 5.554 5.960 2.329 1.00 80.94 98 ASN A CA 1
ATOM 811 C C . ASN A 1 98 ? 4.675 5.064 1.454 1.00 80.94 98 ASN A C 1
ATOM 813 O O . ASN A 1 98 ? 4.523 5.346 0.273 1.00 80.94 98 ASN A O 1
ATOM 817 N N . VAL A 1 99 ? 4.046 4.047 2.047 1.00 83.31 99 VAL A N 1
ATOM 818 C CA . VAL A 1 99 ? 3.105 3.145 1.370 1.00 83.31 99 VAL A CA 1
ATOM 819 C C . VAL A 1 99 ? 1.967 3.934 0.723 1.00 83.31 99 VAL A C 1
ATOM 821 O O . VAL A 1 99 ? 1.691 3.729 -0.452 1.00 83.31 99 VAL A O 1
ATOM 824 N N . TRP A 1 100 ? 1.386 4.901 1.439 1.00 89.12 100 TRP A N 1
ATOM 825 C CA . TRP A 1 100 ? 0.379 5.817 0.898 1.00 89.12 100 TRP A CA 1
ATOM 826 C C . TRP A 1 100 ? 0.882 6.586 -0.328 1.00 89.12 100 TRP A C 1
ATOM 828 O O . TRP A 1 100 ? 0.229 6.592 -1.365 1.00 89.12 100 TRP A O 1
ATOM 838 N N . LYS A 1 101 ? 2.059 7.221 -0.224 1.00 87.12 101 LYS A N 1
ATOM 839 C CA . LYS A 1 101 ? 2.646 8.007 -1.322 1.00 87.12 101 LYS A CA 1
ATOM 840 C C . LYS A 1 101 ? 2.945 7.148 -2.552 1.00 87.12 101 LYS A C 1
ATOM 842 O O . LYS A 1 101 ? 2.724 7.605 -3.667 1.00 87.12 101 LYS A O 1
ATOM 847 N N . ILE A 1 102 ? 3.465 5.938 -2.352 1.00 84.56 102 ILE A N 1
ATOM 848 C CA . ILE A 1 102 ? 3.780 5.013 -3.446 1.00 84.56 102 ILE A CA 1
ATOM 849 C C . ILE A 1 102 ? 2.485 4.528 -4.090 1.00 84.56 102 ILE A C 1
ATOM 851 O O . ILE A 1 102 ? 2.351 4.662 -5.296 1.00 84.56 102 ILE A O 1
ATOM 855 N N . ALA A 1 103 ? 1.508 4.070 -3.303 1.00 87.56 103 ALA A N 1
ATOM 856 C CA . ALA A 1 103 ? 0.208 3.640 -3.816 1.00 87.56 103 ALA A CA 1
ATOM 857 C C . ALA A 1 103 ? -0.474 4.740 -4.638 1.00 87.56 103 ALA A C 1
ATOM 859 O O . ALA A 1 103 ? -0.940 4.482 -5.741 1.00 87.56 103 ALA A O 1
ATOM 860 N N . GLN A 1 104 ? -0.464 5.979 -4.142 1.00 87.62 104 GLN A N 1
ATOM 861 C CA . GLN A 1 104 ? -1.016 7.132 -4.852 1.00 87.62 104 GLN A CA 1
ATOM 862 C C . GLN A 1 104 ? -0.307 7.390 -6.182 1.00 87.62 104 GLN A C 1
ATOM 864 O O . GLN A 1 104 ? -0.966 7.571 -7.201 1.00 87.62 104 GLN A O 1
ATOM 869 N N . ARG A 1 105 ? 1.029 7.373 -6.188 1.00 83.00 105 ARG A N 1
ATOM 870 C CA . ARG A 1 105 ? 1.819 7.599 -7.405 1.00 83.00 105 ARG A CA 1
ATOM 871 C C . ARG A 1 105 ? 1.646 6.476 -8.417 1.00 83.00 105 ARG A C 1
ATOM 873 O O . ARG A 1 105 ? 1.406 6.757 -9.581 1.00 83.00 105 ARG A O 1
ATOM 880 N N . THR A 1 106 ? 1.727 5.225 -7.979 1.00 80.75 106 THR A N 1
ATOM 881 C CA . THR A 1 106 ? 1.518 4.061 -8.842 1.00 80.75 106 THR A CA 1
ATOM 882 C C . THR A 1 106 ? 0.116 4.093 -9.443 1.00 80.75 106 THR A C 1
ATOM 884 O O . THR A 1 106 ? -0.031 3.956 -10.648 1.00 80.75 106 THR A O 1
ATOM 887 N N . HIS A 1 107 ? -0.910 4.363 -8.639 1.00 84.19 107 HIS A N 1
ATOM 888 C CA . HIS A 1 107 ? -2.285 4.495 -9.112 1.00 84.19 107 HIS A CA 1
ATOM 889 C C . HIS A 1 107 ? -2.458 5.576 -10.182 1.00 84.19 107 HIS A C 1
ATOM 891 O O . HIS A 1 107 ? -3.019 5.315 -11.242 1.00 84.19 107 HIS A O 1
ATOM 897 N N . GLN A 1 108 ? -1.922 6.772 -9.931 1.00 78.75 108 GLN A N 1
ATOM 898 C CA . GLN A 1 108 ? -1.935 7.866 -10.902 1.00 78.75 108 GLN A CA 1
ATOM 899 C C . GLN A 1 108 ? -1.234 7.473 -12.207 1.00 78.75 108 GLN A C 1
ATOM 901 O O . GLN A 1 108 ? -1.790 7.684 -13.275 1.00 78.75 108 GLN A O 1
ATOM 906 N N . LEU A 1 109 ? -0.053 6.852 -12.138 1.00 75.44 109 LEU A N 1
ATOM 907 C CA . LEU A 1 109 ? 0.706 6.449 -13.328 1.00 75.44 109 LEU A CA 1
ATOM 908 C C . LEU A 1 109 ? -0.075 5.505 -14.255 1.00 75.44 109 LEU A C 1
ATOM 910 O O . LEU A 1 109 ? 0.068 5.601 -15.471 1.00 75.44 109 LEU A O 1
ATOM 914 N N . PHE A 1 110 ? -0.897 4.613 -13.699 1.00 71.38 110 PHE A N 1
ATOM 915 C CA . PHE A 1 110 ? -1.661 3.636 -14.479 1.00 71.38 110 PHE A CA 1
ATOM 916 C C . PHE A 1 110 ? -3.056 4.124 -14.907 1.00 71.38 110 PHE A C 1
ATOM 918 O O . PHE A 1 110 ? -3.566 3.619 -15.903 1.00 71.38 110 PHE A O 1
ATOM 925 N N . ASN A 1 111 ? -3.641 5.119 -14.228 1.00 67.69 111 ASN A N 1
ATOM 926 C CA . ASN A 1 111 ? -4.966 5.673 -14.558 1.00 67.69 111 ASN A CA 1
ATOM 927 C C . ASN A 1 111 ? -4.933 6.992 -15.360 1.00 67.69 111 ASN A C 1
ATOM 929 O O . ASN A 1 111 ? -5.986 7.541 -15.656 1.00 67.69 111 ASN A O 1
ATOM 933 N N . ILE A 1 112 ? -3.756 7.530 -15.706 1.00 56.53 112 ILE A N 1
ATOM 934 C CA . ILE A 1 112 ? -3.617 8.720 -16.580 1.00 56.53 112 ILE A CA 1
ATOM 935 C C . ILE A 1 112 ? -3.751 8.366 -18.088 1.00 56.53 112 ILE A C 1
ATOM 937 O O . ILE A 1 112 ? -3.604 9.234 -18.945 1.00 56.53 112 ILE A O 1
ATOM 941 N N . ARG A 1 113 ? -4.049 7.108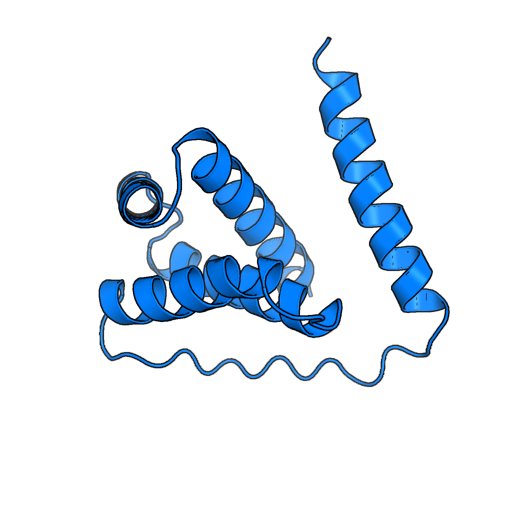 -18.437 1.00 43.28 113 ARG A N 1
ATOM 942 C CA . ARG A 1 113 ? -4.340 6.671 -19.817 1.00 43.28 113 ARG A CA 1
ATOM 943 C C . ARG A 1 113 ? -5.829 6.748 -20.124 1.00 43.28 113 ARG A C 1
ATOM 945 O O . ARG A 1 113 ? -6.143 7.087 -21.283 1.00 43.28 113 ARG A O 1
#

Radius of gyration: 14.44 Å; chains: 1; bounding box: 33×34×35 Å

Sequence (113 aa):
QSENEAQQIHNNLYIYLLDLDREEPKNITLNLYIPGDDFKQKLAHICGAITQIQKRTHSNGTILELFFKLGQLLETQNWQPSARRELYSYFSPRKARNVWKIAQRTHQLFNIR

Secondary structure (DSSP, 8-state):
--HHHHHHHHHHHHHHHHHHTSS-------------SSHHHHHHHHHHHHHHHTTS---HHHHHHHHHHHHHHHHHTTT-HHHHHHGGGTS-HHHHHHHHHHHHHHHHHHH--

Foldseek 3Di:
DVVVVVVVVVVVVVVLVVVCVVDPVPPLPLPLDQDDDDLLSSLCRLLVVQVCCVVDPDDSSVNLSSLCSNLVSCVVVVVDVVSLVSVVVRDPNVVSVVSSVSSVVSNCVVPVD